Protein AF-A0A1F9CGC5-F1 (afdb_monomer)

Mean predicted aligned error: 14.33 Å

pLDDT: mean 72.8, std 17.64, range [37.91, 91.12]

Structure (mmCIF, N/CA/C/O backbone):
data_AF-A0A1F9CGC5-F1
#
_entry.id   AF-A0A1F9CGC5-F1
#
loop_
_atom_site.group_PDB
_atom_site.id
_atom_site.type_symbol
_atom_site.label_atom_id
_atom_site.label_alt_id
_atom_site.label_comp_id
_atom_site.label_asym_id
_atom_site.label_entity_id
_atom_site.label_seq_id
_atom_site.pdbx_PDB_ins_code
_atom_site.Cartn_x
_atom_site.Cartn_y
_atom_site.Cartn_z
_atom_site.occupancy
_atom_site.B_iso_or_equiv
_atom_site.auth_seq_id
_atom_site.auth_comp_id
_atom_site.auth_asym_id
_atom_site.auth_atom_id
_atom_site.pdbx_PDB_model_num
ATOM 1 N N . MET A 1 1 ? -8.240 42.693 -0.670 1.00 41.31 1 MET A N 1
ATOM 2 C CA . MET A 1 1 ? -9.438 43.070 -1.452 1.00 41.31 1 MET A CA 1
ATOM 3 C C . MET A 1 1 ? -8.980 43.114 -2.902 1.00 41.31 1 MET A C 1
ATOM 5 O O . MET A 1 1 ? -8.067 43.876 -3.158 1.00 41.31 1 MET A O 1
ATOM 9 N N . THR A 1 2 ? -9.399 42.327 -3.889 1.00 43.28 2 THR A N 1
ATOM 10 C CA . THR A 1 2 ? -10.479 41.345 -4.137 1.00 43.28 2 THR A CA 1
ATOM 11 C C . THR A 1 2 ? -10.129 40.873 -5.576 1.00 43.28 2 THR A C 1
ATOM 13 O O . THR A 1 2 ? -9.780 41.714 -6.394 1.00 43.28 2 THR A O 1
ATOM 16 N N . ASN A 1 3 ? -10.011 39.605 -5.972 1.00 37.91 3 ASN A N 1
ATOM 17 C CA . ASN A 1 3 ? -11.054 38.593 -6.039 1.00 37.91 3 ASN A CA 1
ATOM 18 C C . ASN A 1 3 ? -10.441 37.213 -6.311 1.00 37.91 3 ASN A C 1
ATOM 20 O O . ASN A 1 3 ? -9.693 37.012 -7.266 1.00 37.91 3 ASN A O 1
ATOM 24 N N . CYS A 1 4 ? -10.859 36.262 -5.487 1.00 45.50 4 CYS A N 1
ATOM 25 C CA . CYS A 1 4 ? -10.951 34.859 -5.833 1.00 45.50 4 CYS A CA 1
ATOM 26 C C . CYS A 1 4 ? -12.178 34.715 -6.753 1.00 45.50 4 CYS A C 1
ATOM 28 O O . CYS A 1 4 ? -13.283 35.056 -6.338 1.00 45.50 4 CYS A O 1
ATOM 30 N N . SER A 1 5 ? -12.010 34.243 -7.986 1.00 38.88 5 SER A N 1
ATOM 31 C CA . SER A 1 5 ? -13.119 33.750 -8.811 1.00 38.88 5 SER A CA 1
ATOM 32 C C . SER A 1 5 ? -12.705 32.409 -9.398 1.00 38.88 5 SER A C 1
ATOM 34 O O . SER A 1 5 ? -12.055 32.330 -10.442 1.00 38.88 5 SER A O 1
ATOM 36 N N . ALA A 1 6 ? -13.026 31.358 -8.652 1.00 41.69 6 ALA A N 1
ATOM 37 C CA . ALA A 1 6 ? -12.965 29.988 -9.114 1.00 41.69 6 ALA A CA 1
ATOM 38 C C . ALA A 1 6 ? -13.751 29.818 -10.432 1.00 41.69 6 ALA A C 1
ATOM 40 O O . ALA A 1 6 ? -14.862 30.318 -10.569 1.00 41.69 6 ALA A O 1
ATOM 41 N N . SER A 1 7 ? -13.098 29.129 -11.370 1.00 49.16 7 SER A N 1
ATOM 42 C CA . SER A 1 7 ? -13.575 28.305 -12.491 1.00 49.16 7 SER A CA 1
ATOM 43 C C . SER A 1 7 ? -14.998 28.503 -13.045 1.00 49.16 7 SER A C 1
ATOM 45 O O . SER A 1 7 ? -15.965 28.222 -12.341 1.00 49.16 7 SER A O 1
ATOM 47 N N . PRO A 1 8 ? -15.162 28.722 -14.365 1.00 40.84 8 PRO A N 1
ATOM 48 C CA . PRO A 1 8 ? -16.279 28.128 -15.081 1.00 40.84 8 PRO A CA 1
ATOM 49 C C . PRO A 1 8 ? -15.967 26.652 -15.374 1.00 40.84 8 PRO A C 1
ATOM 51 O O . PRO A 1 8 ? -14.853 26.298 -15.771 1.00 40.84 8 PRO A O 1
ATOM 54 N N . GLY A 1 9 ? -16.957 25.800 -15.115 1.00 43.09 9 GLY A N 1
ATOM 55 C CA . GLY A 1 9 ? -16.887 24.346 -15.180 1.00 43.09 9 GLY A CA 1
ATOM 56 C C . GLY A 1 9 ? -16.262 23.797 -16.460 1.00 43.09 9 GLY A C 1
ATOM 57 O O . GLY A 1 9 ? -16.625 24.161 -17.575 1.00 43.09 9 GLY A O 1
ATOM 58 N N . PHE A 1 10 ? -15.334 22.867 -16.273 1.00 46.50 10 PHE A N 1
ATOM 59 C CA . PHE A 1 10 ? -14.917 21.930 -17.304 1.00 46.50 10 PHE A CA 1
ATOM 60 C C . PHE A 1 10 ? -15.473 20.561 -16.910 1.00 46.50 10 PHE A C 1
ATOM 62 O O . PHE A 1 10 ? -14.753 19.697 -16.411 1.00 46.50 10 PHE A O 1
ATOM 69 N N . GLU A 1 11 ? -16.789 20.403 -17.045 1.00 45.31 11 GLU A N 1
ATOM 70 C CA . GLU A 1 11 ? -17.416 19.085 -17.003 1.00 45.31 11 GLU A CA 1
ATOM 71 C C . GLU A 1 11 ? -17.060 18.382 -18.306 1.00 45.31 11 GLU A C 1
ATOM 73 O O . 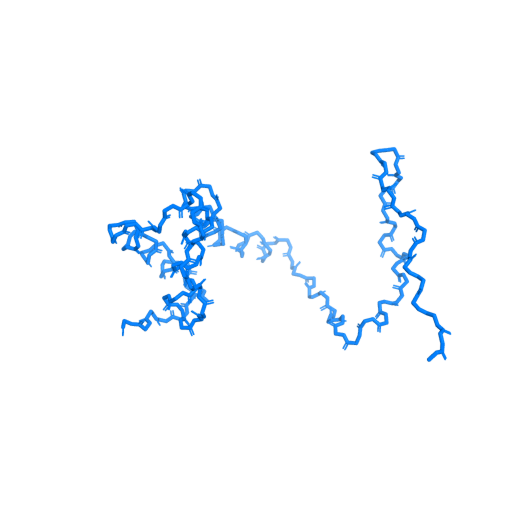GLU A 1 11 ? -17.605 18.680 -19.365 1.00 45.31 11 GLU A O 1
ATOM 78 N N . ARG A 1 12 ? -16.069 17.493 -18.228 1.00 49.81 12 ARG A N 1
ATOM 79 C CA . ARG A 1 12 ? -15.695 16.625 -19.339 1.00 49.81 12 ARG A CA 1
ATOM 80 C C . ARG A 1 12 ? -16.831 15.614 -19.504 1.00 49.81 12 ARG A C 1
ATOM 82 O O . ARG A 1 12 ? -16.983 14.735 -18.662 1.00 49.81 12 ARG A O 1
ATOM 89 N N . THR A 1 13 ? -17.660 15.780 -20.524 1.00 53.53 13 THR A N 1
ATOM 90 C CA . THR A 1 13 ? -18.712 14.816 -20.859 1.00 53.53 13 THR A CA 1
ATOM 91 C C . THR A 1 13 ? -18.092 13.642 -21.614 1.00 53.53 13 THR A C 1
ATOM 93 O O . THR A 1 13 ? -17.089 13.815 -22.304 1.00 53.53 13 THR A O 1
ATOM 96 N N . ASP A 1 14 ? -18.686 12.448 -21.554 1.00 55.41 14 ASP A N 1
ATOM 97 C CA . ASP A 1 14 ? -18.171 11.264 -22.273 1.00 55.41 14 ASP A CA 1
ATOM 98 C C . ASP A 1 14 ? -18.127 11.437 -23.807 1.00 55.41 14 ASP A C 1
ATOM 100 O O . ASP A 1 14 ? -17.547 10.620 -24.518 1.00 55.41 14 ASP A O 1
ATOM 104 N N . ARG A 1 15 ? -18.732 12.514 -24.332 1.00 59.41 15 ARG A N 1
ATOM 105 C CA . ARG A 1 15 ? -18.699 12.893 -25.752 1.00 59.41 15 ARG A CA 1
ATOM 106 C C . ARG A 1 15 ? -17.548 13.836 -26.113 1.00 59.41 15 ARG A C 1
ATOM 108 O O . ARG A 1 15 ? -17.386 14.143 -27.293 1.00 59.41 15 ARG A O 1
ATOM 115 N N . ASP A 1 16 ? -16.760 14.296 -25.144 1.00 56.38 16 ASP A N 1
ATOM 116 C CA . ASP A 1 16 ? -15.621 15.163 -25.424 1.00 56.38 16 ASP A CA 1
ATOM 117 C C . ASP A 1 16 ? -14.463 14.362 -26.040 1.00 56.38 16 ASP A C 1
ATOM 119 O O . ASP A 1 16 ? -14.071 13.319 -25.507 1.00 56.38 16 ASP A O 1
ATOM 123 N N . PRO A 1 17 ? -13.869 14.837 -27.152 1.00 62.09 17 PRO A N 1
ATOM 124 C CA . PRO A 1 17 ? -12.740 14.158 -27.767 1.00 62.09 17 PRO A CA 1
ATOM 125 C C . PRO A 1 17 ? -11.551 14.112 -26.793 1.00 62.09 17 PRO A C 1
ATOM 127 O O . PRO A 1 17 ? -11.301 15.088 -26.071 1.00 62.09 17 PRO A O 1
ATOM 130 N N . PRO A 1 18 ? -10.784 13.003 -26.768 1.00 61.91 18 PRO A N 1
ATOM 131 C CA . PRO A 1 18 ? -9.646 12.876 -25.872 1.00 61.91 18 PRO A CA 1
ATOM 132 C C . PRO A 1 18 ? -8.659 14.030 -26.110 1.00 61.91 18 PRO A C 1
ATOM 134 O O . PRO A 1 18 ? -8.427 14.418 -27.260 1.00 61.91 18 PRO A O 1
ATOM 137 N N . PRO A 1 19 ? -8.074 14.610 -25.045 1.00 59.97 19 PRO A N 1
ATOM 138 C CA . PRO A 1 19 ? -7.192 15.760 -25.184 1.00 59.97 19 PRO A CA 1
ATOM 139 C C . PRO A 1 19 ? -5.990 15.411 -26.071 1.00 59.97 19 PRO A C 1
ATOM 141 O O . PRO A 1 19 ? -5.267 14.455 -25.791 1.00 59.97 19 PRO A O 1
ATOM 144 N N . ASP A 1 20 ? -5.769 16.204 -27.127 1.00 60.72 20 ASP A N 1
ATOM 145 C CA . ASP A 1 20 ? -4.656 16.016 -28.064 1.00 60.72 20 ASP A CA 1
ATOM 146 C C . ASP A 1 20 ? -3.317 16.055 -27.301 1.00 60.72 20 ASP A C 1
ATOM 148 O O . ASP A 1 20 ? -2.983 17.088 -26.700 1.00 60.72 20 ASP A O 1
ATOM 152 N N . PRO A 1 21 ? -2.522 14.968 -27.325 1.00 54.91 21 PRO A N 1
ATOM 153 C CA . PRO A 1 21 ? -1.274 14.879 -26.574 1.00 54.91 21 PRO A CA 1
ATOM 154 C C . PRO A 1 21 ? -0.255 15.954 -26.979 1.00 54.91 21 PRO A C 1
ATOM 156 O O . PRO A 1 21 ? 0.609 16.304 -26.172 1.00 54.91 21 PRO A O 1
ATOM 159 N N . ARG A 1 22 ? -0.373 16.519 -28.189 1.00 59.16 22 ARG A N 1
ATOM 160 C CA . ARG A 1 22 ? 0.510 17.573 -28.716 1.00 59.16 22 ARG A CA 1
ATOM 161 C C . ARG A 1 22 ? 0.067 18.986 -28.337 1.00 59.16 22 ARG A C 1
ATOM 163 O O . ARG A 1 22 ? 0.862 19.914 -28.434 1.00 59.16 22 ARG A O 1
ATOM 170 N N . LYS A 1 23 ? -1.170 19.161 -27.856 1.00 53.22 23 LYS A N 1
ATOM 171 C CA . LYS A 1 23 ? -1.720 20.443 -27.375 1.00 53.22 23 LYS A CA 1
ATOM 172 C C . LYS A 1 23 ? -1.724 20.534 -25.851 1.00 53.22 23 LYS A C 1
ATOM 174 O O . LYS A 1 23 ? -2.582 21.192 -25.257 1.00 53.22 23 LYS A O 1
ATOM 179 N N . ARG A 1 24 ? -0.746 19.916 -25.182 1.00 54.00 24 ARG A N 1
ATOM 180 C CA . ARG A 1 24 ? -0.453 20.258 -23.787 1.00 54.00 24 ARG A CA 1
ATOM 181 C C . ARG A 1 24 ? -0.025 21.724 -23.755 1.00 54.00 24 ARG A C 1
ATOM 183 O O . ARG A 1 24 ? 1.125 22.045 -24.040 1.00 54.00 24 ARG A O 1
ATOM 190 N N . ARG A 1 25 ? -0.958 22.620 -23.408 1.00 53.28 25 ARG A N 1
ATOM 191 C CA . ARG A 1 25 ? -0.628 23.940 -22.854 1.00 53.28 25 ARG A CA 1
ATOM 192 C C . ARG A 1 25 ? 0.497 23.694 -21.857 1.00 53.28 25 ARG A C 1
ATOM 194 O O . ARG A 1 25 ? 0.302 22.877 -20.958 1.00 53.28 25 ARG A O 1
ATOM 201 N N . LYS A 1 26 ? 1.673 24.294 -22.084 1.00 44.72 26 LYS A N 1
ATOM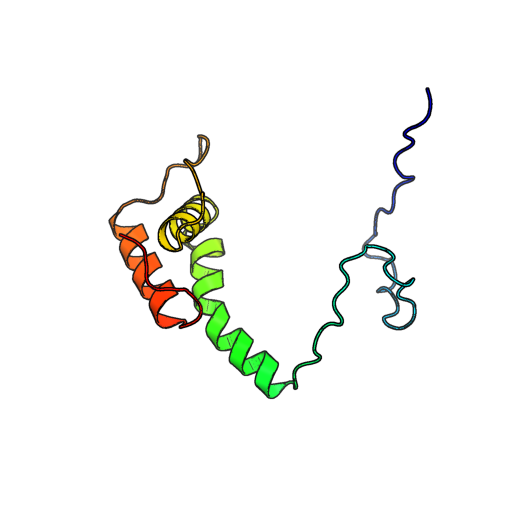 202 C CA . LYS A 1 26 ? 2.838 24.169 -21.197 1.00 44.72 26 LYS A CA 1
ATOM 203 C C . LYS A 1 26 ? 2.322 24.284 -19.770 1.00 44.72 26 LYS A C 1
ATOM 205 O O . LYS A 1 26 ? 1.806 25.335 -19.401 1.00 44.72 26 LYS A O 1
ATOM 210 N N . CYS A 1 27 ? 2.368 23.184 -19.023 1.00 45.88 27 CYS A N 1
ATOM 211 C CA . CYS A 1 27 ? 2.019 23.174 -17.615 1.00 45.88 27 CYS A CA 1
ATOM 212 C C . CYS A 1 27 ? 2.936 24.196 -16.942 1.00 45.88 27 CYS A C 1
ATOM 214 O O . CYS A 1 27 ? 4.102 23.912 -16.702 1.00 45.88 27 CYS A O 1
ATOM 216 N N . GLN A 1 28 ? 2.423 25.398 -16.682 1.00 51.09 28 GLN A N 1
ATOM 217 C CA . GLN A 1 28 ? 3.113 26.421 -15.894 1.00 51.09 2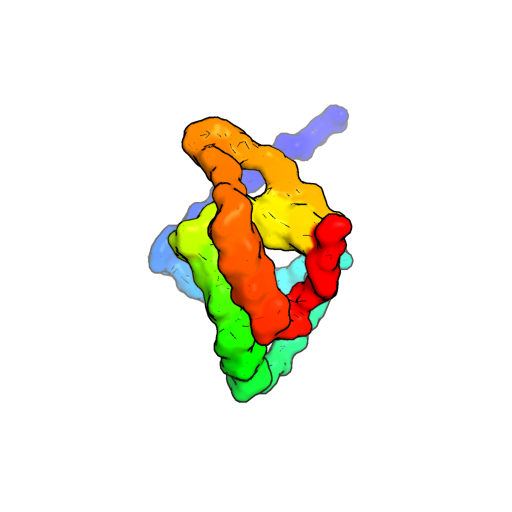8 GLN A CA 1
ATOM 218 C C . GLN A 1 28 ? 3.083 26.080 -14.395 1.00 51.09 28 GLN A C 1
ATOM 220 O O . GLN A 1 28 ? 3.554 26.855 -13.572 1.00 51.09 28 GLN A O 1
ATOM 225 N N . SER A 1 29 ? 2.557 24.911 -14.014 1.00 43.44 29 SER A N 1
ATOM 226 C CA . SER A 1 29 ? 2.805 24.355 -12.691 1.00 43.44 29 SER A CA 1
ATOM 227 C C . SER A 1 29 ? 4.293 24.012 -12.596 1.00 43.44 29 SER A C 1
ATOM 229 O O . SER A 1 29 ? 4.758 23.085 -13.262 1.00 43.44 29 SER A O 1
ATOM 231 N N . VAL A 1 30 ? 5.010 24.761 -11.761 1.00 49.81 30 VAL A N 1
ATOM 232 C CA . VAL A 1 30 ? 6.464 24.765 -11.490 1.00 49.81 30 VAL A CA 1
ATOM 233 C C . VAL A 1 30 ? 7.113 23.418 -11.117 1.00 49.81 30 VAL A C 1
ATOM 235 O O . VAL A 1 30 ? 8.268 23.389 -10.715 1.00 49.81 30 VAL A O 1
ATOM 238 N N . ASN A 1 31 ? 6.421 22.288 -11.269 1.00 57.12 31 ASN A N 1
ATOM 239 C CA . ASN A 1 31 ? 6.967 20.960 -10.996 1.00 57.12 31 ASN A CA 1
ATOM 240 C C . ASN A 1 31 ? 6.542 19.889 -12.022 1.00 57.12 31 ASN A C 1
ATOM 242 O O . ASN A 1 31 ? 6.420 18.709 -11.699 1.00 57.12 31 ASN A O 1
ATOM 246 N N . CYS A 1 32 ? 6.274 20.284 -13.274 1.00 45.94 32 CYS A N 1
ATOM 247 C CA . CYS A 1 32 ? 6.002 19.334 -14.355 1.00 45.94 32 CYS A CA 1
ATOM 248 C C . CYS A 1 32 ? 7.317 18.717 -14.857 1.00 45.94 32 CYS A C 1
ATOM 250 O O . CYS A 1 32 ? 7.860 19.125 -15.883 1.00 45.94 32 CYS A O 1
ATOM 252 N N . GLN A 1 33 ? 7.833 17.734 -14.121 1.00 47.03 33 GLN A N 1
ATOM 253 C CA . GLN A 1 33 ? 8.946 16.906 -14.583 1.00 47.03 33 GLN A CA 1
ATOM 254 C C . GLN A 1 33 ? 8.558 16.224 -15.912 1.00 47.03 33 GLN A C 1
ATOM 256 O O . GLN A 1 33 ? 7.426 15.735 -16.039 1.00 47.03 33 GLN A O 1
ATOM 261 N N . PRO A 1 34 ? 9.450 16.182 -16.918 1.00 51.50 34 PRO A N 1
ATOM 262 C CA . PRO A 1 34 ? 9.194 15.430 -18.139 1.00 51.50 34 PRO A CA 1
ATOM 263 C C . PRO A 1 34 ? 8.996 13.955 -17.770 1.00 51.50 34 PRO A C 1
ATOM 265 O O . PRO A 1 34 ? 9.869 13.339 -17.158 1.00 51.50 34 PRO A O 1
ATOM 268 N N . LYS A 1 35 ? 7.836 13.381 -18.117 1.00 59.38 35 LYS A N 1
ATOM 269 C CA . LYS A 1 35 ? 7.606 11.936 -17.976 1.00 59.38 35 LYS A CA 1
ATOM 270 C C . LYS A 1 35 ? 8.696 11.224 -18.778 1.00 59.38 35 LYS A C 1
ATOM 272 O O . LYS A 1 35 ? 8.691 11.322 -20.003 1.00 59.38 35 LYS A O 1
ATOM 277 N N . LYS A 1 36 ? 9.614 10.520 -18.102 1.00 56.16 36 LYS A N 1
ATOM 278 C CA . LYS A 1 36 ? 10.477 9.533 -18.760 1.00 56.16 36 LYS A CA 1
ATOM 279 C C . LYS A 1 36 ? 9.557 8.585 -19.524 1.00 56.16 36 LYS A C 1
ATOM 281 O O . LYS A 1 36 ? 8.686 7.950 -18.931 1.00 56.16 36 LYS A O 1
ATOM 286 N N . ILE A 1 37 ? 9.696 8.564 -20.844 1.00 54.16 37 ILE A N 1
ATOM 287 C CA . ILE A 1 37 ? 9.009 7.592 -21.684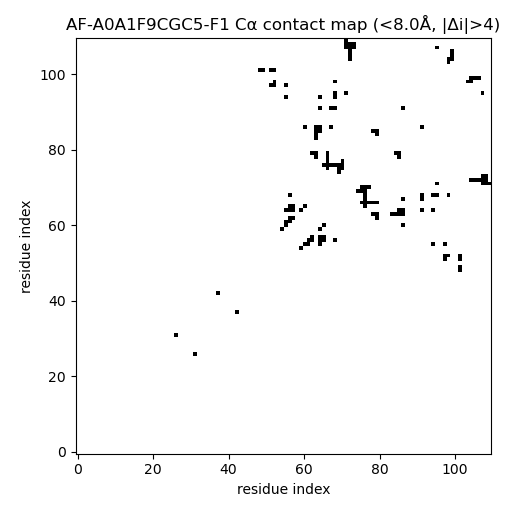 1.00 54.16 37 ILE A CA 1
ATOM 288 C C . ILE A 1 37 ? 9.827 6.312 -21.534 1.00 54.16 37 ILE A C 1
ATOM 290 O O . ILE A 1 37 ? 10.883 6.180 -22.144 1.00 54.16 37 ILE A O 1
ATOM 294 N N . HIS A 1 38 ? 9.394 5.431 -20.636 1.00 65.44 38 HIS A N 1
ATOM 295 C CA . HIS A 1 38 ? 9.942 4.082 -20.545 1.00 65.44 38 HIS A CA 1
ATOM 296 C C . HIS A 1 38 ? 9.589 3.310 -21.817 1.00 65.44 38 HIS A C 1
ATOM 298 O O . HIS A 1 38 ? 8.531 3.539 -22.412 1.00 65.44 38 HIS A O 1
ATOM 304 N N . THR A 1 39 ? 10.470 2.408 -22.247 1.00 82.31 39 THR A N 1
ATOM 305 C CA . THR A 1 39 ? 10.142 1.479 -23.334 1.00 82.31 39 THR A CA 1
ATOM 306 C C . THR A 1 39 ? 8.978 0.574 -22.906 1.00 82.31 39 THR A C 1
ATOM 308 O O . THR A 1 39 ? 8.757 0.360 -21.715 1.00 82.31 39 THR A O 1
ATOM 311 N N . GLU A 1 40 ? 8.203 0.038 -23.856 1.00 79.06 40 GLU A N 1
ATOM 312 C CA . GLU A 1 40 ? 7.029 -0.802 -23.546 1.00 79.06 40 GLU A CA 1
ATOM 313 C C . GLU A 1 40 ? 7.379 -1.985 -22.626 1.00 79.06 40 GLU A C 1
ATOM 315 O O . GLU A 1 40 ? 6.627 -2.306 -21.707 1.00 79.06 40 GLU A O 1
ATOM 320 N N . LYS A 1 41 ? 8.557 -2.588 -22.831 1.00 84.81 41 LYS A N 1
ATOM 321 C CA . LYS A 1 41 ? 9.059 -3.699 -22.012 1.00 84.81 41 LYS A CA 1
ATOM 322 C C . LYS A 1 41 ? 9.343 -3.267 -20.575 1.00 84.81 41 LYS A C 1
ATOM 324 O O . LYS A 1 41 ? 8.806 -3.864 -19.653 1.00 84.81 41 LYS A O 1
ATOM 329 N N . GLU A 1 42 ? 10.092 -2.182 -20.387 1.00 84.88 42 GLU A N 1
ATOM 330 C CA . GLU A 1 42 ? 10.377 -1.638 -19.052 1.00 84.88 42 GLU A CA 1
ATOM 331 C C . GLU A 1 42 ? 9.101 -1.233 -18.307 1.00 84.88 42 GLU A C 1
ATOM 333 O O . GLU A 1 42 ? 8.966 -1.485 -17.111 1.00 84.88 42 GLU A O 1
ATOM 338 N N . ALA A 1 43 ? 8.151 -0.612 -19.014 1.00 84.19 43 ALA A N 1
ATOM 339 C CA . ALA A 1 43 ? 6.875 -0.215 -18.434 1.00 84.19 43 ALA A CA 1
ATOM 340 C C . ALA A 1 43 ? 6.061 -1.436 -17.982 1.00 84.19 43 ALA A C 1
ATOM 342 O O . ALA A 1 43 ? 5.491 -1.417 -16.890 1.00 84.19 43 ALA A O 1
ATOM 343 N N . ARG A 1 44 ? 6.039 -2.503 -18.792 1.00 86.62 44 ARG A N 1
ATOM 344 C CA . ARG A 1 44 ? 5.367 -3.761 -18.456 1.00 86.62 44 ARG A CA 1
ATOM 345 C C . ARG A 1 44 ? 6.009 -4.433 -17.248 1.00 86.62 44 ARG A C 1
ATOM 347 O O . ARG A 1 44 ? 5.284 -4.823 -16.341 1.00 86.62 44 ARG A O 1
ATOM 354 N N . ASP A 1 45 ? 7.332 -4.539 -17.211 1.00 86.75 45 ASP A N 1
ATOM 355 C CA . ASP A 1 45 ? 8.044 -5.198 -16.112 1.00 86.75 45 ASP A CA 1
ATOM 356 C C . ASP A 1 45 ? 7.837 -4.446 -14.789 1.00 86.75 45 ASP A C 1
ATOM 358 O O . ASP A 1 45 ? 7.518 -5.048 -13.762 1.00 86.75 45 ASP A O 1
ATOM 362 N N . LEU A 1 46 ? 7.909 -3.110 -14.825 1.00 85.31 46 LEU A N 1
ATOM 363 C CA . LEU A 1 46 ? 7.590 -2.272 -13.671 1.00 85.31 46 LEU A CA 1
ATOM 364 C C . LEU A 1 46 ? 6.134 -2.450 -13.229 1.00 85.31 46 LEU A C 1
ATOM 366 O O . LEU A 1 46 ? 5.863 -2.595 -12.038 1.00 85.31 46 LEU A O 1
ATOM 370 N N . GLN A 1 47 ? 5.193 -2.452 -14.175 1.00 87.31 47 GLN A N 1
ATOM 371 C CA . GLN A 1 47 ? 3.780 -2.646 -13.870 1.00 87.31 47 GLN A CA 1
ATOM 372 C C . GLN A 1 47 ? 3.542 -4.003 -13.202 1.00 87.31 47 GLN A C 1
ATOM 374 O O . GLN A 1 47 ? 2.863 -4.050 -12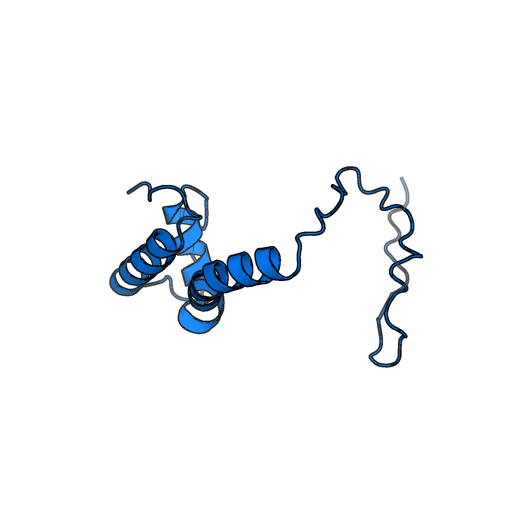.180 1.00 87.31 47 GLN A O 1
ATOM 379 N N . MET A 1 48 ? 4.122 -5.085 -13.726 1.00 88.38 48 MET A N 1
ATOM 380 C CA . MET A 1 48 ? 3.971 -6.428 -13.154 1.00 88.38 48 MET A CA 1
ATOM 381 C C . MET A 1 48 ? 4.471 -6.495 -11.710 1.00 88.38 48 MET A C 1
ATOM 383 O O . MET A 1 48 ? 3.800 -7.084 -10.866 1.00 88.38 48 MET A O 1
ATOM 387 N N . ASN A 1 49 ? 5.570 -5.809 -11.393 1.00 86.19 49 ASN A N 1
ATOM 388 C CA . ASN A 1 49 ? 6.085 -5.748 -10.024 1.00 86.19 49 ASN A CA 1
ATOM 389 C C . ASN A 1 49 ? 5.197 -4.926 -9.070 1.00 86.19 49 ASN A C 1
ATOM 391 O O . ASN A 1 49 ? 5.150 -5.207 -7.874 1.00 86.19 49 ASN A O 1
ATOM 395 N N . LEU A 1 50 ? 4.492 -3.907 -9.574 1.00 87.25 50 LEU A N 1
ATOM 396 C CA . LEU A 1 50 ? 3.663 -3.009 -8.759 1.00 87.25 50 LEU A CA 1
ATOM 397 C C . LEU A 1 50 ? 2.214 -3.485 -8.578 1.00 87.25 50 LEU A C 1
ATOM 399 O O . LEU A 1 50 ? 1.545 -3.032 -7.646 1.00 87.25 50 LEU A O 1
ATOM 403 N N . ILE A 1 51 ? 1.717 -4.379 -9.442 1.00 90.62 51 ILE A N 1
ATOM 404 C CA . ILE A 1 51 ? 0.323 -4.854 -9.417 1.00 90.62 51 ILE A CA 1
ATOM 405 C C . ILE A 1 51 ? -0.044 -5.448 -8.052 1.00 90.62 51 ILE A C 1
ATOM 407 O O . ILE A 1 51 ? -1.084 -5.095 -7.498 1.00 90.62 51 ILE A O 1
ATOM 411 N N . ASP A 1 52 ? 0.813 -6.291 -7.481 1.00 87.12 52 ASP A N 1
ATOM 412 C CA . ASP A 1 52 ? 0.527 -6.972 -6.214 1.00 87.12 52 ASP A CA 1
ATOM 413 C C . ASP A 1 52 ? 0.391 -5.993 -5.044 1.00 87.12 52 ASP A C 1
ATOM 415 O O . ASP A 1 52 ? -0.569 -6.063 -4.272 1.00 87.12 52 ASP A O 1
ATOM 419 N N . GLY A 1 53 ? 1.326 -5.043 -4.941 1.00 87.94 53 GLY A N 1
ATOM 420 C CA . GLY A 1 53 ? 1.297 -4.005 -3.913 1.00 87.94 53 GLY A CA 1
ATOM 421 C C . GLY A 1 53 ? 0.089 -3.080 -4.065 1.00 87.94 53 GLY A C 1
ATOM 422 O O . GLY A 1 53 ? -0.571 -2.754 -3.079 1.00 87.94 53 GLY A O 1
ATOM 423 N N . ASN A 1 54 ? -0.259 -2.710 -5.301 1.00 90.81 54 ASN A N 1
ATOM 424 C CA . ASN A 1 54 ? -1.450 -1.911 -5.576 1.00 90.81 54 ASN A CA 1
ATOM 425 C C . ASN A 1 54 ? -2.739 -2.658 -5.199 1.00 90.81 54 ASN A C 1
ATOM 427 O O . ASN A 1 54 ? -3.615 -2.088 -4.549 1.00 90.81 54 ASN A O 1
ATOM 431 N N . ASN A 1 55 ? -2.857 -3.936 -5.561 1.00 90.81 55 ASN A N 1
ATOM 432 C CA . ASN A 1 55 ? -4.042 -4.748 -5.271 1.00 90.81 55 ASN A CA 1
ATOM 433 C C . ASN A 1 55 ? -4.247 -4.952 -3.764 1.00 90.81 55 ASN A C 1
ATOM 435 O O . ASN A 1 55 ? -5.383 -4.915 -3.286 1.00 90.81 55 ASN A O 1
ATOM 439 N N . ALA A 1 56 ? -3.155 -5.109 -3.013 1.00 88.94 56 ALA A N 1
ATOM 440 C CA . ALA A 1 56 ? -3.172 -5.158 -1.557 1.00 88.94 56 ALA A CA 1
ATOM 441 C C . ALA A 1 56 ? -3.839 -3.910 -0.946 1.00 88.94 56 ALA A C 1
ATOM 443 O O . ALA A 1 56 ? -4.814 -4.021 -0.200 1.00 88.94 56 ALA A O 1
ATOM 444 N N . VAL A 1 57 ? -3.370 -2.711 -1.301 1.00 88.81 57 VAL A N 1
ATOM 445 C CA . VAL A 1 57 ? -3.835 -1.458 -0.673 1.00 88.81 57 VAL A CA 1
ATOM 446 C C . VAL A 1 57 ? -5.139 -0.899 -1.253 1.00 88.81 57 VAL A C 1
ATOM 448 O O . VAL A 1 57 ? -5.704 0.027 -0.680 1.00 88.81 57 VAL A O 1
ATOM 451 N N . THR A 1 58 ? -5.638 -1.429 -2.373 1.00 88.31 58 THR A N 1
ATOM 452 C CA . THR A 1 58 ? -6.876 -0.940 -3.013 1.00 88.31 58 THR A CA 1
ATOM 453 C C . THR A 1 58 ? -8.046 -1.905 -2.856 1.00 88.31 58 THR A C 1
ATOM 455 O O . THR A 1 58 ? -9.084 -1.509 -2.333 1.00 88.31 58 THR A O 1
ATOM 458 N N . VAL A 1 59 ? -7.884 -3.164 -3.275 1.00 87.94 59 VAL A N 1
ATOM 459 C CA . VAL A 1 59 ? -8.974 -4.151 -3.337 1.00 87.94 59 VAL A CA 1
ATOM 460 C C . VAL A 1 59 ? -9.098 -4.940 -2.038 1.00 87.94 59 VAL A C 1
ATOM 462 O O . VAL A 1 59 ? -10.211 -5.162 -1.573 1.00 87.94 59 VAL A O 1
ATOM 465 N N . ARG A 1 60 ? -7.973 -5.368 -1.446 1.00 87.44 60 ARG A N 1
ATOM 466 C CA . ARG A 1 60 ? -8.000 -6.233 -0.254 1.00 87.44 60 ARG A CA 1
ATOM 467 C C . ARG A 1 60 ? -8.283 -5.457 1.027 1.00 87.44 60 ARG A C 1
ATOM 469 O O . ARG A 1 60 ? -9.249 -5.759 1.717 1.00 87.44 60 ARG A O 1
ATOM 476 N N . TRP A 1 61 ? -7.452 -4.460 1.333 1.00 88.62 61 TRP A N 1
ATOM 477 C CA . TRP A 1 61 ? -7.518 -3.736 2.611 1.00 88.62 61 TRP A CA 1
ATOM 478 C C . TRP A 1 61 ? -7.883 -2.254 2.471 1.00 88.62 61 TRP A C 1
ATOM 480 O O . TRP A 1 61 ? -8.121 -1.590 3.476 1.00 88.62 61 TRP A O 1
ATOM 490 N N . GLY A 1 62 ? -7.940 -1.712 1.251 1.00 89.88 62 GLY A N 1
ATOM 491 C CA . GLY A 1 62 ? -8.378 -0.338 0.988 1.00 89.88 62 GLY A CA 1
ATOM 492 C C . GLY A 1 62 ? -7.648 0.740 1.810 1.00 89.88 62 GLY A C 1
ATOM 493 O O . GLY A 1 62 ? -6.454 0.655 2.095 1.00 89.88 62 GLY A O 1
ATOM 494 N N . ILE A 1 63 ? -8.395 1.768 2.229 1.00 91.00 63 ILE A N 1
ATOM 495 C CA . ILE A 1 63 ? -7.886 2.914 3.008 1.00 91.00 63 ILE A CA 1
ATOM 496 C C . ILE A 1 63 ? -7.170 2.503 4.314 1.00 91.00 63 ILE A C 1
ATOM 498 O O . ILE A 1 63 ? -6.084 3.040 4.557 1.00 91.00 63 ILE A O 1
ATOM 502 N N . PRO A 1 64 ? -7.711 1.605 5.169 1.00 90.50 64 PRO A N 1
ATOM 503 C CA . PRO A 1 64 ? -6.993 1.185 6.375 1.00 90.50 64 PRO A CA 1
ATOM 504 C C . PRO A 1 64 ? -5.691 0.447 6.036 1.00 90.50 64 PRO A C 1
ATOM 506 O O . PRO A 1 64 ? -4.666 0.711 6.665 1.00 90.50 64 PRO A O 1
ATOM 509 N N . GLY A 1 65 ? -5.683 -0.381 4.985 1.00 90.31 65 GLY A N 1
ATOM 510 C CA . GLY A 1 65 ? -4.470 -1.019 4.470 1.00 90.31 65 GLY A CA 1
ATOM 511 C C . GLY A 1 65 ? -3.419 -0.017 4.000 1.00 90.31 65 GLY A C 1
ATOM 512 O O . GLY A 1 65 ? -2.261 -0.112 4.388 1.00 90.31 65 GLY A O 1
ATOM 513 N N . LEU A 1 66 ? -3.818 0.991 3.222 1.00 91.12 66 LEU A N 1
ATOM 514 C CA . LEU A 1 66 ? -2.908 2.038 2.756 1.00 91.12 66 LEU A CA 1
ATOM 515 C C . LEU A 1 66 ? -2.276 2.809 3.921 1.00 91.12 66 LEU A C 1
ATOM 517 O O . LEU A 1 66 ? -1.070 3.043 3.927 1.00 91.12 66 LEU A O 1
ATOM 521 N N . LYS A 1 67 ? -3.073 3.186 4.924 1.00 90.94 67 LYS A N 1
ATOM 522 C CA . LYS A 1 67 ? -2.566 3.888 6.111 1.00 90.94 67 LYS A CA 1
ATOM 523 C C . LYS A 1 67 ? -1.602 3.025 6.921 1.00 90.94 67 LYS A C 1
ATOM 525 O O . LYS A 1 67 ? -0.578 3.534 7.368 1.00 90.94 67 LYS A O 1
ATOM 530 N N . ALA A 1 68 ? -1.892 1.732 7.053 1.00 89.25 68 ALA A N 1
ATOM 531 C CA . ALA A 1 68 ? -0.984 0.787 7.690 1.00 89.25 68 ALA A CA 1
ATOM 532 C C . ALA A 1 68 ? 0.325 0.642 6.893 1.00 89.25 68 ALA A C 1
ATOM 534 O O . ALA A 1 68 ? 1.398 0.710 7.482 1.00 89.25 68 ALA A O 1
ATOM 535 N N . ALA A 1 69 ? 0.255 0.530 5.561 1.00 89.19 69 ALA A N 1
ATOM 536 C CA . ALA A 1 69 ? 1.434 0.504 4.691 1.00 89.19 69 ALA A CA 1
ATOM 537 C C . ALA A 1 69 ? 2.294 1.764 4.854 1.00 89.19 69 ALA A C 1
ATOM 539 O O . ALA A 1 69 ? 3.516 1.667 4.926 1.00 89.19 69 ALA A O 1
ATOM 540 N N . MET A 1 70 ? 1.660 2.939 4.945 1.00 88.81 70 MET A N 1
ATOM 541 C CA . MET A 1 70 ? 2.343 4.211 5.191 1.00 88.81 70 MET A CA 1
ATOM 542 C C . MET A 1 70 ? 3.087 4.212 6.529 1.00 88.81 70 MET A C 1
ATOM 544 O O . MET A 1 70 ? 4.235 4.642 6.577 1.00 88.81 70 MET A O 1
ATOM 548 N N . GLU A 1 71 ? 2.473 3.692 7.590 1.00 88.06 71 GLU A N 1
ATOM 549 C CA . GLU A 1 71 ? 3.116 3.586 8.903 1.00 88.06 71 GLU A CA 1
ATOM 550 C C . GLU A 1 71 ? 4.353 2.674 8.863 1.00 88.06 71 GLU A C 1
ATOM 552 O O . GLU A 1 71 ? 5.406 3.045 9.376 1.00 88.06 71 GLU A O 1
ATOM 557 N N . MET A 1 72 ? 4.277 1.546 8.149 1.00 85.81 72 MET A N 1
ATOM 558 C CA . MET A 1 72 ? 5.395 0.598 7.999 1.00 85.81 72 MET A CA 1
ATOM 559 C C . MET A 1 72 ? 6.619 1.217 7.309 1.00 85.81 72 MET A C 1
ATOM 561 O O . MET A 1 72 ? 7.756 0.906 7.659 1.00 85.81 72 MET A O 1
ATOM 565 N N . ILE A 1 73 ? 6.401 2.109 6.339 1.00 84.81 73 ILE A N 1
ATOM 566 C CA . ILE A 1 73 ? 7.479 2.809 5.617 1.00 84.81 73 ILE A CA 1
ATOM 567 C C . ILE A 1 73 ? 7.967 4.074 6.343 1.00 84.81 73 ILE A C 1
ATOM 569 O O . ILE A 1 73 ? 8.812 4.799 5.817 1.00 84.81 73 ILE A O 1
ATOM 573 N N . GLY A 1 74 ? 7.454 4.349 7.548 1.00 85.19 74 GLY A N 1
ATOM 574 C CA . GLY A 1 74 ? 7.827 5.508 8.361 1.00 85.19 74 GLY A CA 1
ATOM 575 C C . GLY A 1 74 ? 7.127 6.814 7.971 1.00 85.19 74 GLY A C 1
ATOM 576 O O . GLY A 1 74 ? 7.617 7.891 8.312 1.00 85.19 74 GLY A O 1
ATOM 577 N N . LEU A 1 75 ? 6.004 6.742 7.250 1.00 87.25 75 LEU A N 1
ATOM 578 C CA . LEU A 1 75 ? 5.117 7.876 6.980 1.00 87.25 75 LEU A CA 1
ATOM 579 C C . LEU A 1 75 ? 3.931 7.888 7.952 1.00 87.25 75 LEU A C 1
ATOM 581 O O . LEU A 1 75 ? 3.546 6.879 8.532 1.00 87.25 75 LEU A O 1
ATOM 585 N N . TYR A 1 76 ? 3.293 9.047 8.100 1.00 86.94 76 TYR A N 1
ATOM 586 C CA . TYR A 1 76 ? 2.116 9.174 8.954 1.00 86.94 76 TYR A CA 1
ATOM 587 C C . TYR A 1 76 ? 0.835 8.760 8.211 1.00 86.94 76 TYR A C 1
ATOM 589 O O . TYR A 1 76 ? 0.310 9.521 7.398 1.00 86.94 76 TYR A O 1
ATOM 597 N N . GLY A 1 77 ? 0.323 7.556 8.494 1.00 84.00 77 GLY A N 1
ATOM 598 C CA . GLY A 1 77 ? -0.992 7.096 8.020 1.00 84.00 77 GLY A CA 1
ATOM 59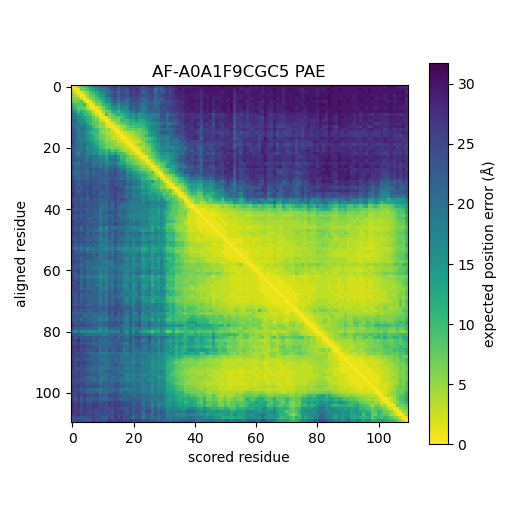9 C C . GLY A 1 77 ? -2.156 7.503 8.939 1.00 84.00 77 GLY A C 1
ATOM 600 O O . GLY A 1 77 ? -3.244 7.863 8.470 1.00 84.00 77 GLY A O 1
ATOM 601 N N . GLY A 1 78 ? -1.914 7.489 10.254 1.00 85.94 78 GLY A N 1
ATOM 602 C CA . GLY A 1 78 ? -2.898 7.794 11.296 1.00 85.94 78 GLY A CA 1
ATOM 603 C C . GLY A 1 78 ? -4.064 6.796 11.367 1.00 85.94 78 GLY A C 1
ATOM 604 O O . GLY A 1 78 ? -4.224 5.920 10.518 1.00 85.94 78 GLY A O 1
ATOM 605 N N . ALA A 1 79 ? -4.933 6.953 12.366 1.00 83.62 79 ALA A N 1
ATOM 606 C CA . ALA A 1 79 ? -6.118 6.107 12.504 1.00 83.62 79 ALA A CA 1
ATOM 607 C C . ALA A 1 79 ? -7.134 6.358 11.372 1.00 83.62 79 ALA A C 1
ATOM 609 O O . ALA A 1 79 ? -7.274 7.473 10.848 1.00 83.62 79 ALA A O 1
ATOM 610 N N . THR A 1 80 ? -7.866 5.324 10.964 1.00 85.94 80 THR A N 1
ATOM 611 C CA . THR A 1 80 ? -9.041 5.493 10.105 1.00 85.94 80 THR A CA 1
ATOM 612 C C . THR A 1 80 ? -10.182 6.137 10.877 1.00 85.94 80 THR A C 1
ATOM 614 O O . THR A 1 80 ? -10.359 5.918 12.074 1.00 85.94 80 THR A O 1
ATOM 617 N N . ARG A 1 81 ? -10.963 6.969 10.184 1.00 88.06 81 ARG A N 1
ATOM 618 C CA . ARG A 1 81 ? -12.172 7.546 10.768 1.00 88.06 81 ARG A CA 1
ATOM 619 C C . ARG A 1 81 ? -13.278 6.479 10.749 1.00 88.06 81 ARG A C 1
ATOM 621 O O . ARG A 1 81 ? -13.459 5.853 9.701 1.00 88.06 81 ARG A O 1
ATOM 628 N N . PRO A 1 82 ? -14.048 6.303 11.837 1.00 83.81 82 PRO A N 1
ATOM 629 C CA . PRO A 1 82 ? -15.255 5.478 11.812 1.00 83.81 82 PRO A CA 1
ATOM 630 C C . PRO A 1 82 ? -16.183 5.920 10.664 1.00 83.81 82 PRO A C 1
ATOM 632 O O . PRO A 1 82 ? -16.266 7.126 10.403 1.00 83.81 82 PRO A O 1
ATOM 635 N N . PRO A 1 83 ? -16.858 5.002 9.947 1.00 85.12 83 PRO A N 1
ATOM 636 C CA . PRO A 1 83 ? -17.105 3.586 10.260 1.00 85.12 83 PRO A CA 1
ATOM 637 C C . PRO A 1 83 ? -15.997 2.604 9.833 1.00 85.12 83 PRO A C 1
ATOM 639 O O . PRO A 1 83 ? -16.161 1.402 10.013 1.00 85.12 83 PRO A O 1
ATOM 642 N N . LEU A 1 84 ? -14.886 3.075 9.256 1.00 81.00 84 LEU A N 1
ATOM 643 C CA . LEU A 1 84 ? -13.797 2.201 8.809 1.00 81.00 84 LEU A CA 1
ATOM 644 C C . LEU A 1 84 ? -12.911 1.798 9.990 1.00 81.00 84 LEU A C 1
ATOM 646 O O . LEU A 1 84 ? -12.241 2.645 10.590 1.00 81.00 84 LEU A O 1
ATOM 650 N N . LEU A 1 85 ? -12.890 0.502 10.302 1.00 84.69 85 LEU A N 1
ATOM 651 C CA . LEU A 1 85 ? -12.018 -0.054 11.330 1.00 84.69 85 LEU A CA 1
ATOM 652 C C . LEU A 1 85 ? -10.559 -0.106 10.844 1.00 84.69 85 LEU A C 1
ATOM 654 O O . LEU A 1 85 ? -10.317 -0.254 9.642 1.00 84.69 85 LEU A O 1
ATOM 658 N N . PRO A 1 86 ? -9.588 0.037 11.761 1.00 83.06 86 PRO A N 1
ATOM 659 C CA . PRO A 1 86 ? -8.185 -0.159 11.432 1.00 83.06 86 PRO A CA 1
ATOM 660 C C . PRO A 1 86 ? -7.919 -1.616 11.033 1.00 83.06 86 PRO A C 1
ATOM 662 O O . PRO A 1 86 ? -8.603 -2.535 11.482 1.00 83.06 86 PRO A O 1
ATOM 665 N N . THR A 1 87 ? -6.902 -1.819 10.197 1.00 83.44 87 THR A N 1
ATOM 666 C CA . THR A 1 87 ? -6.441 -3.147 9.775 1.00 83.44 87 THR A CA 1
ATOM 667 C C . THR A 1 87 ? -5.922 -3.941 10.977 1.00 83.44 87 THR A C 1
ATOM 669 O O . THR A 1 87 ? -5.118 -3.418 11.752 1.00 83.44 87 THR A O 1
ATOM 672 N N . GLY A 1 88 ? -6.362 -5.196 11.124 1.00 86.06 88 GLY A N 1
ATOM 673 C CA . GLY A 1 88 ? -5.910 -6.087 12.196 1.00 86.06 88 GLY A CA 1
ATOM 674 C C . GLY A 1 88 ? -4.437 -6.484 12.061 1.00 86.06 88 GLY A C 1
ATOM 675 O O . GLY A 1 88 ? -3.841 -6.354 10.995 1.00 86.06 88 GLY A O 1
ATOM 676 N N . GLU A 1 89 ? -3.831 -6.988 13.136 1.00 85.44 89 GLU A N 1
ATOM 677 C CA . GLU A 1 89 ? -2.401 -7.344 13.158 1.00 85.44 89 GLU A CA 1
ATOM 678 C C . GLU A 1 89 ? -2.037 -8.426 12.128 1.00 85.44 89 GLU A C 1
ATOM 680 O O . GLU A 1 89 ? -1.068 -8.260 11.390 1.00 85.44 89 GLU A O 1
ATOM 685 N N . ALA A 1 90 ? -2.862 -9.469 11.980 1.00 88.00 90 ALA A N 1
ATOM 686 C CA . ALA A 1 90 ? -2.640 -10.529 10.990 1.00 88.00 90 ALA A CA 1
ATOM 687 C C . ALA A 1 90 ? -2.636 -9.998 9.540 1.00 88.00 90 ALA A C 1
ATOM 689 O O . ALA A 1 90 ? -1.784 -10.364 8.729 1.00 88.00 90 ALA A O 1
ATOM 690 N N . ASP A 1 91 ? -3.552 -9.080 9.229 1.00 88.81 91 ASP A N 1
ATOM 691 C CA . ASP A 1 91 ? -3.627 -8.418 7.925 1.00 88.81 91 ASP A CA 1
ATOM 692 C C . ASP A 1 91 ? -2.426 -7.487 7.689 1.00 88.81 91 ASP A C 1
ATOM 694 O O . ASP A 1 91 ? -1.913 -7.388 6.572 1.00 88.81 91 ASP A O 1
ATOM 698 N N . ARG A 1 92 ? -1.938 -6.815 8.743 1.00 88.25 92 ARG A N 1
ATOM 699 C CA . ARG A 1 92 ? -0.729 -5.978 8.679 1.00 88.25 92 ARG A CA 1
ATOM 700 C C . ARG A 1 92 ? 0.511 -6.813 8.370 1.00 88.25 92 ARG A C 1
ATOM 702 O O . ARG A 1 92 ? 1.337 -6.378 7.571 1.00 88.25 92 ARG A O 1
ATOM 709 N N . GLU A 1 93 ? 0.639 -8.001 8.955 1.00 89.12 93 GLU A N 1
ATOM 710 C CA . GLU A 1 93 ? 1.737 -8.924 8.648 1.00 89.12 93 GLU A CA 1
ATOM 711 C C . GLU A 1 93 ? 1.693 -9.426 7.202 1.00 89.12 93 GLU A C 1
ATOM 713 O O . GLU A 1 93 ? 2.730 -9.520 6.539 1.00 89.12 93 GLU A O 1
ATOM 718 N N . GLU A 1 94 ? 0.506 -9.750 6.687 1.00 90.06 94 GLU A N 1
ATOM 719 C CA . GLU A 1 94 ? 0.363 -10.163 5.291 1.00 90.06 94 GLU A CA 1
ATOM 720 C C . GLU A 1 94 ? 0.704 -9.015 4.333 1.00 90.06 94 GLU A C 1
ATOM 722 O O . GLU A 1 94 ? 1.440 -9.203 3.359 1.00 90.06 94 GLU A O 1
ATOM 727 N N . LEU A 1 95 ? 0.249 -7.802 4.652 1.00 89.19 95 LEU A N 1
ATOM 728 C CA . LEU A 1 95 ? 0.581 -6.594 3.909 1.00 89.19 95 LEU A CA 1
ATOM 729 C C . LEU A 1 95 ? 2.096 -6.334 3.897 1.00 89.19 95 LEU A C 1
ATOM 731 O O . LEU A 1 95 ? 2.656 -6.062 2.835 1.00 89.19 95 LEU A O 1
ATOM 735 N N . LEU A 1 96 ? 2.782 -6.503 5.032 1.00 88.25 96 LEU A N 1
ATOM 736 C CA . LEU A 1 96 ? 4.245 -6.409 5.121 1.00 88.25 96 LEU A CA 1
ATOM 737 C C . LEU A 1 96 ? 4.951 -7.410 4.197 1.00 88.25 96 LEU A C 1
ATOM 739 O O . LEU A 1 96 ? 5.894 -7.042 3.491 1.00 88.25 96 LEU A O 1
ATOM 743 N N . LYS A 1 97 ? 4.489 -8.664 4.153 1.00 88.75 97 LYS A N 1
ATOM 744 C CA . LYS A 1 97 ? 5.052 -9.702 3.267 1.00 88.75 97 LYS A CA 1
ATOM 745 C C . LYS A 1 97 ? 4.888 -9.335 1.790 1.00 88.75 97 LYS A C 1
ATOM 747 O O . LYS A 1 97 ? 5.806 -9.535 0.998 1.00 88.75 97 LYS A O 1
ATOM 752 N N . ILE A 1 98 ? 3.742 -8.768 1.412 1.00 88.81 98 ILE A N 1
ATOM 753 C CA . ILE A 1 98 ? 3.489 -8.340 0.029 1.00 88.81 98 IL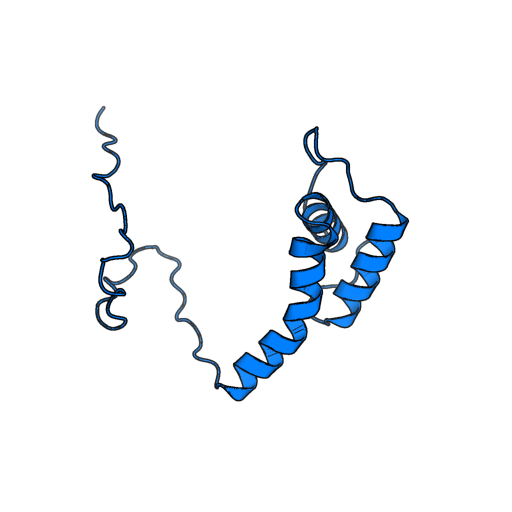E A CA 1
ATOM 754 C C . ILE A 1 98 ? 4.376 -7.144 -0.335 1.00 88.81 98 ILE A C 1
ATOM 756 O O . ILE A 1 98 ? 5.023 -7.163 -1.380 1.00 88.81 98 ILE A O 1
ATOM 760 N N . LEU A 1 99 ? 4.460 -6.131 0.531 1.00 86.12 99 LEU A N 1
ATOM 761 C CA . LEU A 1 99 ? 5.260 -4.928 0.279 1.00 86.12 99 LEU A CA 1
ATOM 762 C C . LEU A 1 99 ? 6.758 -5.246 0.178 1.00 86.12 99 LEU A C 1
ATOM 764 O O . LEU A 1 99 ? 7.413 -4.797 -0.763 1.00 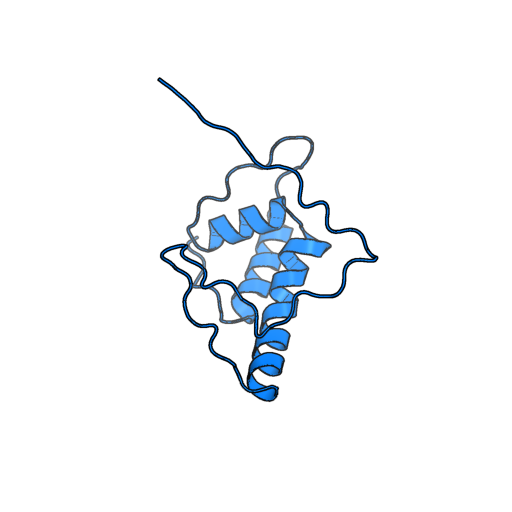86.12 99 LEU A O 1
ATOM 768 N N . THR A 1 100 ? 7.288 -6.078 1.077 1.00 85.12 100 THR A N 1
ATOM 769 C CA . THR A 1 100 ? 8.701 -6.507 1.048 1.00 85.12 100 THR A CA 1
ATOM 770 C C . THR A 1 100 ? 9.043 -7.321 -0.202 1.00 85.12 100 THR A C 1
ATOM 772 O O . THR A 1 100 ? 10.114 -7.126 -0.775 1.00 85.12 100 THR A O 1
ATOM 775 N N . ARG A 1 101 ? 8.122 -8.160 -0.699 1.00 84.81 101 ARG A N 1
ATOM 776 C CA . ARG A 1 101 ? 8.312 -8.922 -1.946 1.00 84.81 101 ARG A CA 1
ATOM 777 C C . ARG A 1 101 ? 8.481 -8.029 -3.175 1.00 84.81 101 ARG A C 1
ATOM 779 O O . ARG A 1 101 ? 9.228 -8.389 -4.078 1.00 84.81 101 ARG A O 1
ATOM 786 N N . THR A 1 102 ? 7.804 -6.879 -3.224 1.00 78.06 102 THR A N 1
ATOM 787 C CA . THR A 1 102 ? 7.877 -5.981 -4.393 1.00 78.06 102 THR A CA 1
ATOM 788 C C . THR A 1 102 ? 9.223 -5.268 -4.542 1.00 78.06 102 THR A C 1
ATOM 790 O O . THR A 1 102 ? 9.493 -4.721 -5.605 1.00 78.06 102 THR A O 1
ATOM 793 N N . GLY A 1 103 ? 10.078 -5.253 -3.510 1.00 71.75 103 GLY A N 1
ATOM 794 C CA . GLY A 1 103 ? 11.419 -4.653 -3.567 1.00 71.75 103 GLY A CA 1
ATOM 795 C C . GLY A 1 103 ? 11.457 -3.122 -3.704 1.00 71.75 103 GLY A C 1
ATOM 796 O O . GLY A 1 103 ? 12.538 -2.540 -3.702 1.00 71.75 103 GLY A O 1
ATOM 797 N N . PHE A 1 104 ? 10.300 -2.459 -3.801 1.00 68.81 104 PHE A N 1
ATOM 798 C CA . PHE A 1 104 ? 10.183 -1.004 -3.961 1.00 68.81 104 PHE A CA 1
ATOM 799 C C . PHE A 1 104 ? 10.059 -0.238 -2.643 1.00 68.81 104 PHE A C 1
ATOM 801 O O . PHE A 1 104 ? 10.206 0.985 -2.634 1.00 68.81 104 PHE A O 1
ATOM 808 N N . PHE A 1 105 ? 9.786 -0.929 -1.538 1.00 68.56 105 PHE A N 1
ATOM 809 C CA . PHE A 1 105 ? 9.585 -0.294 -0.242 1.00 68.56 105 PHE A CA 1
ATOM 810 C C . PHE A 1 105 ? 10.815 -0.483 0.656 1.00 68.56 105 PHE A C 1
ATOM 812 O O . PHE A 1 105 ? 11.381 -1.578 0.690 1.00 68.56 105 PHE A O 1
ATOM 819 N N . PRO A 1 106 ? 11.255 0.573 1.370 1.00 64.38 106 PRO A N 1
ATOM 820 C CA . PRO A 1 106 ? 12.336 0.464 2.343 1.00 64.38 106 PRO A CA 1
ATOM 821 C C . PRO A 1 106 ? 11.946 -0.498 3.472 1.00 64.38 106 PRO A C 1
ATOM 823 O O . PRO A 1 106 ? 10.761 -0.722 3.722 1.00 64.38 106 PRO A O 1
ATOM 826 N N . GLN A 1 107 ? 12.952 -1.061 4.151 1.00 59.91 107 GLN A N 1
ATOM 827 C CA . GLN A 1 107 ? 12.727 -2.023 5.231 1.00 59.91 107 GLN A CA 1
ATOM 828 C C . GLN A 1 107 ? 11.795 -1.431 6.296 1.00 59.91 107 GLN A C 1
ATOM 830 O O . GLN A 1 107 ? 11.982 -0.266 6.672 1.00 59.91 107 GLN A O 1
ATOM 835 N N . PRO A 1 108 ? 10.803 -2.206 6.768 1.00 60.78 108 PRO A N 1
ATOM 836 C CA . PRO A 1 108 ? 9.819 -1.705 7.707 1.00 60.78 108 PRO A CA 1
ATOM 837 C C . PRO A 1 108 ? 10.515 -1.259 8.992 1.00 60.78 108 PRO A C 1
ATOM 839 O O . PRO A 1 108 ? 11.292 -2.014 9.582 1.00 60.78 108 PRO A O 1
ATOM 842 N N . LYS A 1 109 ? 10.254 -0.022 9.420 1.00 58.69 109 LYS A N 1
ATOM 843 C CA . LYS A 1 109 ? 10.648 0.429 10.757 1.00 58.69 109 LYS A CA 1
ATOM 844 C C . LYS A 1 109 ? 9.608 -0.111 11.728 1.00 58.69 109 LYS A C 1
ATOM 846 O O . LYS A 1 109 ? 8.506 0.426 11.794 1.00 58.69 109 LYS A O 1
ATOM 851 N N . VAL A 1 110 ? 9.959 -1.223 12.374 1.00 53.69 110 VAL A N 1
ATOM 852 C CA . VAL A 1 110 ? 9.230 -1.786 13.520 1.00 53.69 110 VAL A CA 1
ATOM 853 C C . VAL A 1 110 ? 9.293 -0.803 14.682 1.00 53.69 110 VAL A C 1
ATOM 855 O O . VAL A 1 110 ? 10.410 -0.297 14.943 1.00 53.69 110 VAL A O 1
#

Secondary structure (DSSP, 8-state):
-------------TTSPPPPGGG-----STT--------HHHHHHHHHHHHHHHHIIIIISHHHHHHHHHHHTTS---PPPTTSPPPPHHHHHHHHHHHHHTS-SPPP--

Sequence (110 aa):
MTNCSASPGFERTDRDPPPDPRKRRKCQSVNCQPKKIHTEKEARDLQMNLIDGNNAVTVRWGIPGLKAAMEMIGLYGGATRPPLLPTGEADREELLKILTRTGFFPQPKV

Radius of gyration: 19.85 Å; Cα contacts (8 Å, |Δi|>4): 78; chains: 1; bounding box: 31×54×42 Å

Foldseek 3Di:
DDDDDDDDDPPPDPPDDDPDPVPPPPPPPPPPDPPDPDDPVVVVVLCVLCVQLCCLQPVPQDLLLVLLVCVQLVHHS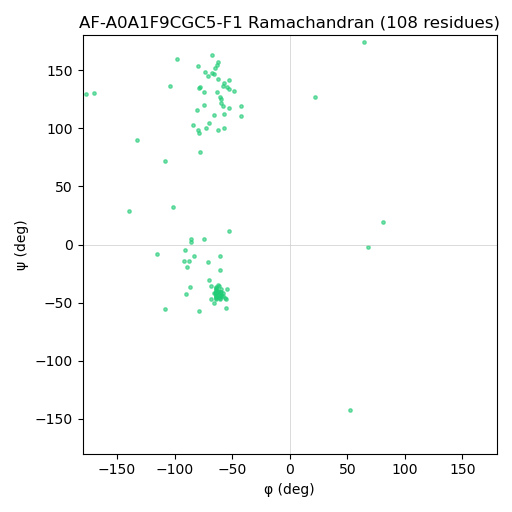DADDPPRHHDDPVSSVVSLVSVVSSVPGDGGDD

Solvent-accessible surface area (backbone atoms only — not comparable to full-atom values): 7081 Å² total; per-residue (Å²): 142,86,81,91,76,83,77,83,84,82,78,83,51,97,83,57,77,80,81,58,84,88,68,62,71,78,70,81,56,95,76,72,70,80,78,78,80,64,54,73,65,59,48,48,56,54,47,64,51,44,48,64,48,51,44,44,33,55,76,74,44,22,72,33,31,41,22,50,54,31,38,35,64,72,42,92,40,69,83,55,64,82,93,47,69,65,65,50,70,72,57,50,53,52,48,50,54,48,40,56,69,50,70,80,56,69,80,66,62,127

Nearest PDB structures (foldseek):
  3s5o-assembly1_A  TM=9.439E-01  e=1.319E-03  Homo sapiens
  3l21-assembly3_F  TM=8.751E-01  e=1.047E-01  Mycobacterium tuberculosis
  5ud6-assembly1_B  TM=8.561E-01  e=1.412E-01  Cyanidioschyzon merolae strain 10D
  5j5d-assembly1_A  TM=8.736E-01  e=1.795E-01  Mycobacterium tuberculosis H37Rv
  3cpr-assembly1_A  TM=8.757E-01  e=1.690E-01  Corynebacterium glutamicum